Protein AF-A0A7W5IF30-F1 (afdb_mo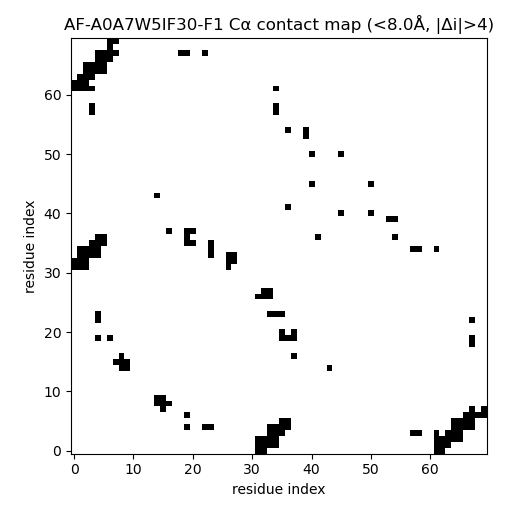nomer)

Structure (mmCIF, N/CA/C/O backbone):
data_AF-A0A7W5IF30-F1
#
_entry.id   AF-A0A7W5IF30-F1
#
loop_
_atom_site.group_PDB
_atom_site.id
_atom_site.type_symbol
_atom_site.label_atom_id
_atom_site.label_alt_id
_atom_site.label_comp_id
_atom_site.label_asym_id
_atom_site.label_entity_id
_atom_site.label_seq_id
_atom_site.pdbx_PDB_ins_code
_atom_site.Cartn_x
_atom_site.Cartn_y
_atom_site.Cartn_z
_atom_site.occupancy
_atom_site.B_iso_or_equiv
_atom_site.auth_seq_id
_atom_site.auth_comp_id
_atom_site.auth_asym_id
_atom_site.auth_atom_id
_atom_site.pdbx_PDB_model_num
ATOM 1 N N . MET A 1 1 ? -10.041 5.539 12.374 1.00 91.38 1 MET A N 1
ATOM 2 C CA . MET A 1 1 ? -8.663 5.006 12.378 1.00 91.38 1 MET A CA 1
ATOM 3 C C . MET A 1 1 ? -8.257 4.824 10.938 1.00 91.38 1 MET A C 1
ATOM 5 O O . MET A 1 1 ? -8.962 4.132 10.202 1.00 91.38 1 MET A O 1
ATOM 9 N N . LYS A 1 2 ? -7.189 5.505 10.544 1.00 97.38 2 LYS A N 1
ATOM 10 C CA . LYS A 1 2 ? -6.691 5.584 9.181 1.00 97.38 2 LYS A CA 1
ATOM 11 C C . LYS A 1 2 ? -5.516 4.633 9.011 1.00 97.38 2 LYS A C 1
ATOM 13 O O . LYS A 1 2 ? -4.548 4.715 9.759 1.00 97.38 2 LYS A O 1
ATOM 18 N N . LEU A 1 3 ? -5.609 3.716 8.058 1.00 97.88 3 LEU A N 1
ATOM 19 C CA . LEU A 1 3 ? -4.595 2.697 7.815 1.00 97.88 3 LEU A CA 1
ATOM 20 C C . LEU A 1 3 ? -4.040 2.824 6.400 1.00 97.88 3 LEU A C 1
ATOM 22 O O . LEU A 1 3 ? -4.779 3.055 5.442 1.00 97.88 3 LEU A O 1
ATOM 26 N N . TYR A 1 4 ? -2.736 2.618 6.277 1.00 97.88 4 TYR A N 1
ATOM 27 C CA . TYR A 1 4 ? -2.056 2.478 4.998 1.00 97.88 4 TYR A CA 1
ATOM 28 C C . TYR A 1 4 ? -1.943 0.996 4.629 1.00 97.88 4 TYR A C 1
ATOM 30 O O . TYR A 1 4 ? -1.471 0.202 5.445 1.00 97.88 4 TYR A O 1
ATOM 38 N N . ILE A 1 5 ? -2.350 0.604 3.419 1.00 97.00 5 ILE A N 1
ATOM 39 C CA . ILE A 1 5 ? -2.137 -0.770 2.938 1.00 97.00 5 ILE A CA 1
ATOM 40 C C . ILE A 1 5 ? -0.740 -0.891 2.339 1.00 97.00 5 ILE A C 1
ATOM 42 O O . ILE A 1 5 ? -0.391 -0.175 1.404 1.00 97.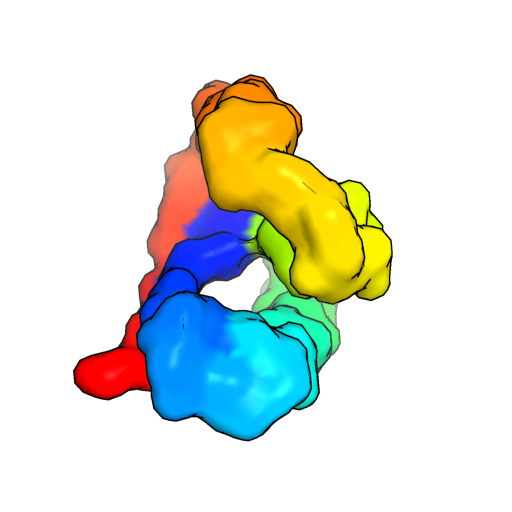00 5 ILE A O 1
ATOM 46 N N . ALA A 1 6 ? 0.039 -1.847 2.840 1.00 95.75 6 ALA A N 1
ATOM 47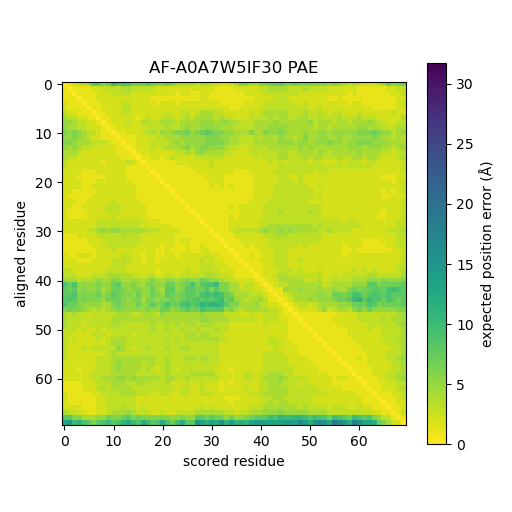 C CA . ALA A 1 6 ? 1.362 -2.180 2.328 1.00 95.75 6 ALA A CA 1
ATOM 48 C C . ALA A 1 6 ? 1.432 -3.654 1.909 1.00 95.75 6 ALA A C 1
ATOM 50 O O . ALA A 1 6 ? 0.807 -4.518 2.517 1.00 95.75 6 ALA A O 1
ATOM 51 N N . GLY A 1 7 ? 2.214 -3.951 0.876 1.00 94.12 7 GLY A N 1
ATOM 52 C CA . GLY A 1 7 ? 2.350 -5.299 0.330 1.00 94.12 7 GLY A CA 1
ATOM 53 C C . GLY A 1 7 ? 3.321 -5.342 -0.848 1.00 94.12 7 GLY A C 1
ATOM 54 O O . GLY A 1 7 ? 3.738 -4.287 -1.336 1.00 94.12 7 GLY A O 1
ATOM 55 N N . PRO A 1 8 ? 3.703 -6.538 -1.321 1.00 92.50 8 PRO A N 1
ATOM 56 C CA . PRO A 1 8 ? 4.569 -6.653 -2.483 1.00 92.50 8 PRO A CA 1
ATOM 57 C C . PRO A 1 8 ? 3.831 -6.240 -3.767 1.00 92.50 8 PRO A C 1
ATOM 59 O O . PRO A 1 8 ? 2.666 -6.587 -3.969 1.00 92.50 8 PRO A O 1
ATOM 62 N N . MET A 1 9 ? 4.533 -5.515 -4.641 1.00 89.88 9 MET A N 1
ATOM 63 C CA . MET A 1 9 ? 4.029 -5.061 -5.947 1.00 89.88 9 MET A CA 1
ATOM 64 C C . MET A 1 9 ? 4.965 -5.468 -7.092 1.00 89.88 9 MET A C 1
ATOM 66 O O . MET A 1 9 ? 4.540 -6.084 -8.068 1.00 89.88 9 MET A O 1
ATOM 70 N N . THR A 1 10 ? 6.258 -5.146 -6.985 1.00 85.94 10 THR A N 1
ATOM 71 C CA . THR A 1 10 ? 7.255 -5.455 -8.021 1.00 85.94 10 THR A CA 1
ATOM 72 C C . THR A 1 10 ? 7.365 -6.963 -8.247 1.00 85.94 10 THR A C 1
ATOM 74 O O . THR A 1 10 ? 7.545 -7.723 -7.300 1.00 85.94 10 THR A O 1
ATOM 77 N N . GLY A 1 11 ? 7.281 -7.395 -9.507 1.00 86.62 11 GLY A N 1
ATOM 78 C CA . GLY A 1 11 ? 7.336 -8.812 -9.889 1.00 86.62 11 GLY A CA 1
ATOM 79 C C . GLY A 1 11 ? 5.981 -9.529 -9.893 1.00 86.62 11 GLY A C 1
ATOM 80 O O . GLY A 1 11 ? 5.907 -10.660 -10.367 1.00 86.62 11 GLY A O 1
ATOM 81 N N . TYR A 1 12 ? 4.910 -8.873 -9.440 1.00 87.94 12 TYR A N 1
ATOM 82 C CA . TYR A 1 12 ? 3.545 -9.385 -9.527 1.00 87.94 12 TYR A CA 1
ATOM 83 C C . TYR A 1 12 ? 2.851 -8.893 -10.799 1.00 87.94 12 TYR A C 1
ATOM 85 O O . TYR A 1 12 ? 3.122 -7.797 -11.299 1.00 87.94 12 TYR A O 1
ATOM 93 N N . ALA A 1 13 ? 1.913 -9.695 -11.308 1.00 87.06 13 ALA A N 1
ATOM 94 C CA . ALA A 1 13 ? 1.038 -9.268 -12.392 1.00 87.06 13 ALA A CA 1
ATOM 95 C C . ALA A 1 13 ? 0.274 -8.003 -11.973 1.00 87.06 13 ALA A C 1
ATOM 97 O O . ALA A 1 13 ? -0.221 -7.916 -10.848 1.00 87.06 13 ALA A O 1
ATOM 98 N N . GLU A 1 14 ? 0.194 -7.023 -12.876 1.00 87.12 14 GLU A N 1
ATOM 99 C CA . GLU A 1 14 ? -0.528 -5.766 -12.642 1.00 87.12 14 GLU A CA 1
ATOM 100 C C . GLU A 1 14 ? -0.068 -5.008 -11.382 1.00 87.12 14 GLU A C 1
ATOM 102 O O . GLU A 1 14 ? -0.863 -4.304 -10.764 1.00 87.12 14 GLU A O 1
ATOM 107 N N . LEU A 1 15 ? 1.201 -5.176 -10.977 1.00 87.88 15 LEU A N 1
ATOM 108 C CA . LEU A 1 15 ? 1.759 -4.610 -9.741 1.00 87.88 15 LEU A CA 1
ATOM 109 C C . LEU A 1 15 ? 0.945 -4.972 -8.486 1.00 87.88 15 LEU A C 1
ATOM 111 O O . LEU A 1 15 ? 0.929 -4.227 -7.512 1.00 87.88 15 LEU A O 1
ATOM 115 N N . ASN A 1 16 ? 0.254 -6.116 -8.509 1.00 92.56 16 ASN A N 1
ATOM 116 C CA . ASN A 1 16 ? -0.627 -6.585 -7.440 1.00 92.56 16 ASN A CA 1
ATOM 117 C C . ASN A 1 16 ? -1.831 -5.662 -7.135 1.00 92.56 16 ASN A C 1
ATOM 119 O O . ASN A 1 16 ? -2.513 -5.854 -6.129 1.00 92.56 16 ASN A O 1
ATOM 123 N N . PHE A 1 17 ? -2.152 -4.693 -8.006 1.00 92.94 17 PHE A N 1
ATOM 124 C CA . PHE A 1 17 ? -3.260 -3.744 -7.803 1.00 92.94 17 PHE A CA 1
ATOM 125 C C . PHE A 1 17 ? -4.597 -4.412 -7.432 1.00 92.94 17 PHE A C 1
ATOM 127 O O . PHE A 1 17 ? -5.267 -3.908 -6.527 1.00 92.94 17 PHE A O 1
ATOM 134 N N . PRO A 1 18 ? -4.994 -5.561 -8.027 1.00 94.44 18 PRO A N 1
ATOM 135 C CA . PRO A 1 18 ? -6.235 -6.231 -7.641 1.00 94.44 18 PRO A CA 1
ATOM 136 C C . PRO A 1 18 ? -6.300 -6.611 -6.154 1.00 94.44 18 PRO A C 1
ATOM 138 O O . PRO A 1 18 ? -7.350 -6.441 -5.537 1.00 94.44 18 PRO A O 1
ATOM 141 N N . ALA A 1 19 ? -5.195 -7.076 -5.559 1.00 94.88 19 ALA A N 1
ATOM 142 C CA . ALA A 1 19 ? -5.158 -7.437 -4.141 1.00 94.88 19 ALA A CA 1
ATOM 143 C C . ALA A 1 19 ? -5.261 -6.199 -3.240 1.00 94.88 19 ALA A C 1
ATOM 145 O O . ALA A 1 19 ? -6.001 -6.207 -2.258 1.00 94.88 19 ALA A O 1
ATOM 146 N N . PHE A 1 20 ? -4.580 -5.112 -3.616 1.00 95.94 20 PHE A N 1
ATOM 147 C CA . PHE A 1 20 ? -4.664 -3.831 -2.916 1.00 95.94 20 PHE A CA 1
ATOM 148 C C . PHE A 1 20 ? -6.087 -3.266 -2.924 1.00 95.94 20 PHE A C 1
ATOM 150 O O . PHE A 1 20 ? -6.591 -2.868 -1.876 1.00 95.94 20 PHE A O 1
ATOM 157 N N . HIS A 1 21 ? -6.768 -3.270 -4.074 1.00 95.81 21 HIS A N 1
ATOM 158 C CA . HIS A 1 21 ? -8.151 -2.795 -4.158 1.00 95.81 21 HIS A CA 1
ATOM 159 C C . HIS A 1 21 ? -9.131 -3.690 -3.391 1.00 95.81 21 HIS A C 1
ATOM 161 O O . HIS A 1 21 ? -10.028 -3.170 -2.728 1.00 95.81 21 HIS A O 1
ATOM 167 N N . ALA A 1 22 ? -8.958 -5.015 -3.446 1.00 95.94 22 ALA A N 1
ATOM 168 C CA . ALA A 1 22 ? -9.809 -5.950 -2.714 1.00 95.94 22 ALA A CA 1
ATOM 169 C C . ALA A 1 22 ? -9.693 -5.757 -1.194 1.00 95.94 22 ALA A C 1
ATOM 171 O O . ALA A 1 22 ? -10.707 -5.660 -0.502 1.00 95.94 22 ALA A O 1
ATOM 172 N N . GLU A 1 23 ? -8.470 -5.635 -0.674 1.00 96.25 23 GLU A N 1
ATOM 173 C CA . GLU A 1 23 ? -8.259 -5.410 0.756 1.00 96.25 23 GLU A CA 1
ATOM 174 C C . GLU A 1 23 ? -8.698 -4.009 1.188 1.00 96.25 23 GLU A C 1
ATOM 176 O O . GLU A 1 23 ? -9.295 -3.852 2.254 1.00 96.25 23 GLU A O 1
ATOM 181 N N . ALA A 1 24 ? -8.485 -2.994 0.343 1.00 97.00 24 ALA A N 1
ATOM 182 C CA . ALA A 1 24 ? -8.989 -1.653 0.603 1.00 97.00 24 ALA A CA 1
ATOM 183 C C . ALA A 1 24 ? -10.514 -1.639 0.724 1.00 97.00 24 ALA A C 1
ATOM 185 O O . ALA A 1 24 ? -11.038 -1.039 1.660 1.00 97.00 24 ALA A O 1
ATOM 186 N N . ALA A 1 25 ? -11.225 -2.325 -0.175 1.00 97.12 25 ALA A N 1
ATOM 187 C CA . ALA A 1 25 ? -12.676 -2.463 -0.098 1.00 97.12 25 ALA A CA 1
ATOM 188 C C . ALA A 1 25 ? -13.105 -3.168 1.197 1.00 97.12 25 ALA A C 1
ATOM 190 O O . ALA A 1 25 ? -13.908 -2.621 1.951 1.00 97.12 25 ALA A O 1
ATOM 191 N N . ARG A 1 26 ? -12.494 -4.316 1.515 1.00 97.06 26 ARG A N 1
ATOM 192 C CA . ARG A 1 26 ? -12.801 -5.092 2.726 1.00 97.06 26 ARG A CA 1
ATOM 193 C C . ARG A 1 26 ? -12.598 -4.284 4.009 1.00 97.06 26 ARG A C 1
ATOM 195 O O . ARG A 1 26 ? -13.434 -4.315 4.906 1.00 97.06 26 ARG A O 1
ATOM 202 N N . LEU A 1 27 ? -11.485 -3.563 4.130 1.00 96.44 27 LEU A N 1
ATOM 203 C CA . LEU A 1 27 ? -11.195 -2.763 5.321 1.00 96.44 27 LEU A CA 1
ATOM 204 C C . LEU A 1 27 ? -12.084 -1.514 5.414 1.00 96.44 27 LEU A C 1
ATOM 206 O O . LEU A 1 27 ? -12.488 -1.137 6.515 1.00 96.44 27 LEU A O 1
ATOM 210 N N . ARG A 1 28 ? -12.446 -0.904 4.279 1.00 97.56 28 ARG A N 1
ATOM 211 C CA . ARG A 1 28 ? -13.434 0.187 4.240 1.00 97.56 28 ARG A CA 1
ATOM 212 C C . ARG A 1 28 ? -14.815 -0.291 4.693 1.00 97.56 28 ARG A C 1
ATOM 214 O O . ARG A 1 28 ? -15.462 0.406 5.467 1.00 97.56 28 ARG A O 1
ATOM 221 N N . GLU A 1 29 ? -15.237 -1.493 4.298 1.00 97.62 29 GLU A N 1
ATOM 222 C CA . GLU A 1 29 ? -16.484 -2.118 4.775 1.00 97.62 29 GLU A CA 1
ATOM 223 C C . GLU A 1 29 ? -16.485 -2.368 6.292 1.00 97.62 29 GLU A C 1
ATOM 225 O O . GLU A 1 29 ? -17.532 -2.304 6.932 1.00 97.62 29 GLU A O 1
ATOM 230 N N . LEU A 1 30 ? -15.310 -2.593 6.888 1.00 96.50 30 LEU A N 1
ATOM 231 C CA . LEU A 1 30 ? -15.135 -2.717 8.339 1.00 96.50 30 LEU A CA 1
ATOM 232 C C . LEU A 1 30 ? -15.084 -1.363 9.075 1.00 96.50 30 LEU A C 1
ATOM 234 O O . LEU A 1 30 ? -14.972 -1.344 10.300 1.00 96.50 30 LEU A O 1
ATOM 238 N N . GLY A 1 31 ? -15.181 -0.240 8.355 1.00 97.12 31 GLY A N 1
ATOM 239 C CA . GLY A 1 31 ? -15.216 1.111 8.920 1.00 97.12 31 GLY A CA 1
ATOM 240 C C . GLY A 1 31 ? -13.850 1.784 9.086 1.00 97.12 31 GLY A C 1
ATOM 241 O O . GLY A 1 31 ? -13.757 2.795 9.783 1.00 97.12 31 GLY A O 1
ATOM 242 N N . PHE A 1 32 ? -12.788 1.252 8.473 1.00 97.44 32 PHE A N 1
ATOM 243 C CA . PHE A 1 32 ? -11.478 1.906 8.456 1.00 97.44 32 PHE A CA 1
ATOM 244 C C . PHE A 1 32 ? -11.361 2.908 7.304 1.00 97.44 32 PHE A C 1
ATOM 246 O O . PHE A 1 32 ? -11.870 2.691 6.203 1.00 97.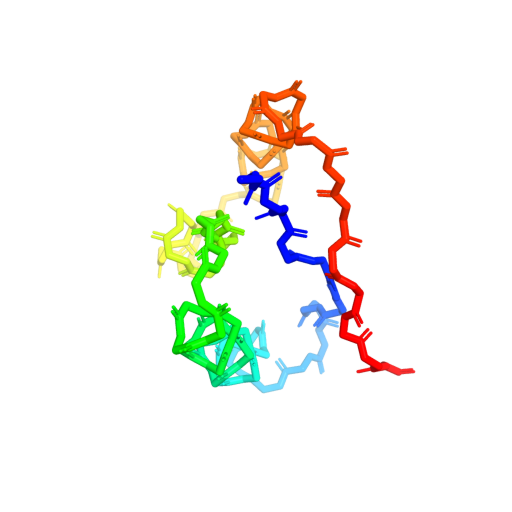44 32 PHE A O 1
ATOM 253 N N . GLU A 1 33 ? -10.620 3.988 7.534 1.00 97.44 33 GLU A N 1
ATOM 254 C CA . GLU A 1 33 ? -10.193 4.882 6.459 1.00 97.44 33 GLU A CA 1
ATOM 255 C C . GLU A 1 33 ? -8.923 4.313 5.835 1.00 97.44 33 GLU A C 1
ATOM 257 O O . GLU A 1 33 ? -7.931 4.114 6.533 1.00 97.44 33 GLU A O 1
ATOM 262 N N . ILE A 1 34 ? -8.945 4.029 4.534 1.00 97.75 34 ILE A N 1
ATOM 263 C CA . ILE A 1 34 ? -7.848 3.319 3.875 1.00 97.75 34 ILE A CA 1
ATOM 264 C C . ILE A 1 34 ? -7.149 4.182 2.843 1.00 97.75 34 ILE A C 1
ATOM 266 O O . ILE A 1 34 ? -7.766 4.613 1.865 1.00 97.75 34 ILE A O 1
ATOM 270 N N . VAL A 1 35 ? -5.841 4.329 3.046 1.00 97.38 35 VAL A N 1
ATOM 271 C CA . VAL A 1 35 ? -4.879 4.850 2.079 1.00 97.38 35 VAL A CA 1
ATOM 272 C C . VAL A 1 35 ? -4.277 3.677 1.311 1.00 97.38 35 VAL A C 1
ATOM 274 O O . VAL A 1 35 ? -3.712 2.756 1.904 1.00 97.38 35 VAL A O 1
ATOM 277 N N . ASN A 1 36 ? -4.416 3.706 -0.013 1.00 96.38 36 ASN A N 1
ATOM 278 C CA . ASN A 1 36 ? -4.004 2.621 -0.892 1.00 96.38 36 ASN A CA 1
ATOM 279 C C . ASN A 1 36 ? -3.000 3.126 -1.949 1.00 96.38 36 ASN A C 1
ATOM 281 O O . ASN A 1 36 ? -3.400 3.902 -2.819 1.00 96.38 36 ASN A O 1
ATOM 285 N N . PRO A 1 37 ? -1.737 2.662 -1.949 1.00 94.19 37 PRO A N 1
ATOM 286 C CA . PRO A 1 37 ? -0.743 3.063 -2.950 1.00 94.19 37 PRO A CA 1
ATOM 287 C C . PRO A 1 37 ? -1.144 2.748 -4.395 1.00 94.19 37 PRO A C 1
ATOM 289 O O . PRO A 1 37 ? -0.748 3.479 -5.297 1.00 94.19 37 PRO A O 1
ATOM 292 N N . ALA A 1 38 ? -1.969 1.723 -4.637 1.00 92.94 38 ALA A N 1
ATOM 293 C CA . ALA A 1 38 ? -2.477 1.423 -5.980 1.00 92.94 38 ALA A CA 1
ATOM 294 C C . ALA A 1 38 ? -3.470 2.486 -6.499 1.00 92.94 38 ALA A C 1
ATOM 296 O O . ALA A 1 38 ? -3.655 2.628 -7.703 1.00 92.94 38 ALA A O 1
ATOM 297 N N . GLU A 1 39 ? -4.110 3.244 -5.601 1.00 92.94 39 GLU A N 1
ATOM 298 C CA . GLU A 1 39 ? -4.993 4.366 -5.958 1.00 92.94 39 GLU A CA 1
ATOM 299 C C . GLU A 1 39 ? -4.205 5.673 -6.125 1.00 92.94 39 GLU A C 1
ATOM 301 O O . GLU A 1 39 ? -4.557 6.503 -6.960 1.00 92.94 39 GLU A O 1
ATOM 306 N N . ILE A 1 40 ? -3.128 5.841 -5.353 1.00 90.31 40 ILE A N 1
ATOM 307 C CA . ILE A 1 40 ? -2.245 7.015 -5.390 1.00 90.31 40 ILE 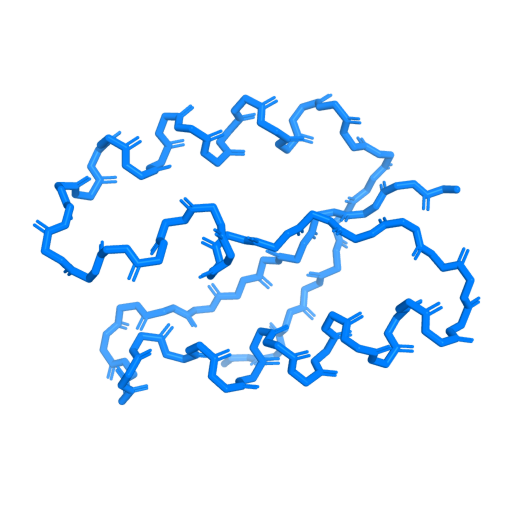A CA 1
ATOM 308 C C . ILE A 1 40 ? -1.369 6.985 -6.646 1.00 90.31 40 ILE A C 1
ATOM 310 O O . ILE A 1 40 ? -1.299 7.962 -7.389 1.00 90.31 40 ILE A O 1
ATOM 314 N N . ASN A 1 41 ? -0.743 5.839 -6.909 1.00 88.19 41 ASN A N 1
ATOM 315 C CA . ASN A 1 41 ? 0.168 5.616 -8.026 1.00 88.19 41 ASN A CA 1
ATOM 316 C C . ASN A 1 41 ? -0.516 4.786 -9.118 1.00 88.19 41 ASN A C 1
ATOM 318 O O . ASN A 1 41 ? -0.020 3.738 -9.531 1.00 88.19 41 ASN A O 1
ATOM 322 N N . ALA A 1 42 ? -1.679 5.248 -9.583 1.00 82.94 42 ALA A N 1
ATOM 323 C CA . ALA A 1 42 ? -2.449 4.549 -10.614 1.00 82.94 42 ALA A CA 1
ATOM 324 C C . ALA A 1 42 ? -1.711 4.474 -11.970 1.00 82.94 42 ALA A C 1
ATOM 326 O O . ALA A 1 42 ? -1.987 3.588 -12.784 1.00 82.94 42 ALA A O 1
ATOM 327 N N . ASP A 1 43 ? -0.765 5.388 -12.217 1.00 83.88 43 ASP A N 1
ATOM 328 C CA . ASP A 1 43 ? 0.112 5.345 -13.384 1.00 83.88 43 ASP A CA 1
ATOM 329 C C . ASP A 1 43 ? 1.243 4.330 -13.180 1.00 83.88 43 ASP A C 1
ATOM 331 O O . ASP A 1 43 ? 2.222 4.571 -12.474 1.00 83.88 43 ASP A O 1
ATOM 335 N N . LYS A 1 44 ? 1.129 3.193 -13.868 1.00 76.88 44 LYS A N 1
ATOM 336 C CA . LYS A 1 44 ? 2.123 2.112 -13.835 1.00 76.88 44 LYS A CA 1
ATOM 337 C C . LYS A 1 44 ? 3.464 2.484 -14.482 1.00 76.88 44 LYS A C 1
ATOM 339 O O . LYS A 1 44 ? 4.420 1.726 -14.344 1.00 76.88 44 LYS A O 1
ATOM 344 N N . SER A 1 45 ? 3.528 3.589 -15.226 1.00 82.12 45 SER A N 1
ATOM 345 C CA . SER A 1 45 ? 4.758 4.092 -15.850 1.00 82.12 45 SER A CA 1
ATOM 346 C C . SER A 1 45 ? 5.530 5.073 -14.965 1.00 82.12 45 SER A C 1
ATOM 348 O O . SER A 1 45 ? 6.655 5.443 -15.309 1.00 82.12 45 SER A O 1
ATOM 350 N N . ALA A 1 46 ? 4.956 5.470 -13.825 1.00 84.19 46 ALA A N 1
ATOM 351 C CA . ALA A 1 46 ? 5.593 6.386 -12.896 1.00 84.19 46 ALA A CA 1
ATOM 352 C C . ALA A 1 46 ? 6.910 5.818 -12.342 1.00 84.19 46 ALA A C 1
ATOM 354 O O . ALA A 1 46 ? 7.047 4.625 -12.054 1.00 84.19 46 ALA A O 1
ATOM 355 N N . GLU A 1 47 ? 7.901 6.697 -12.181 1.00 88.88 47 GLU A N 1
ATOM 356 C CA . GLU A 1 47 ? 9.197 6.309 -11.636 1.00 88.88 47 GLU A CA 1
ATOM 357 C C . GLU A 1 47 ? 9.062 5.835 -10.187 1.00 88.88 47 GLU A C 1
ATOM 359 O O . GLU A 1 47 ? 8.452 6.498 -9.347 1.00 88.88 47 GLU A O 1
ATOM 364 N N . TRP A 1 48 ? 9.724 4.724 -9.866 1.00 88.38 48 TRP A N 1
ATOM 365 C CA . TRP A 1 48 ? 9.638 4.090 -8.550 1.00 88.38 48 TRP A CA 1
ATOM 366 C C . TRP A 1 48 ? 9.915 5.057 -7.386 1.00 88.38 48 TRP A C 1
ATOM 368 O O . TRP A 1 48 ? 9.173 5.082 -6.406 1.00 88.38 48 TRP A O 1
ATOM 378 N N . LEU A 1 49 ? 10.947 5.903 -7.501 1.00 92.56 49 LEU A N 1
ATOM 379 C CA . LEU A 1 49 ? 11.292 6.886 -6.464 1.00 92.56 49 LEU A CA 1
ATOM 380 C C . LEU A 1 49 ? 10.219 7.969 -6.282 1.00 92.56 49 LEU A C 1
ATOM 382 O O . LEU A 1 49 ? 10.059 8.481 -5.172 1.00 92.56 49 LEU A O 1
ATOM 386 N N . ALA A 1 50 ? 9.502 8.330 -7.348 1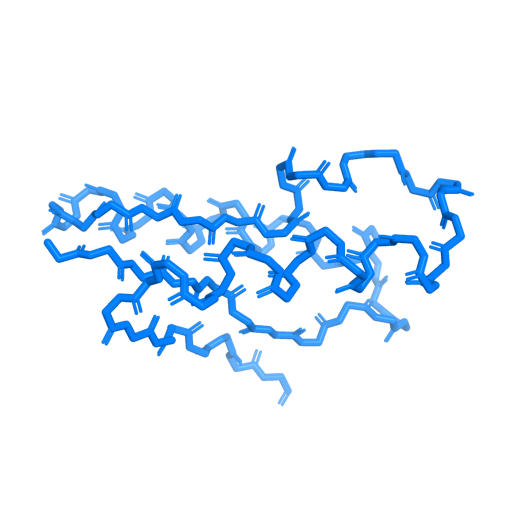.00 91.38 50 ALA A N 1
ATOM 387 C CA . ALA A 1 50 ? 8.406 9.287 -7.278 1.00 91.38 50 ALA A CA 1
ATOM 388 C C . ALA A 1 50 ? 7.204 8.672 -6.548 1.00 91.38 50 ALA A C 1
ATOM 390 O O . ALA A 1 50 ? 6.700 9.293 -5.612 1.00 91.38 50 ALA A O 1
ATOM 391 N N . CYS A 1 51 ? 6.841 7.429 -6.888 1.00 90.62 51 CYS A N 1
ATOM 392 C CA . CYS A 1 51 ? 5.791 6.676 -6.196 1.00 90.62 51 CYS A CA 1
ATOM 393 C C . CYS A 1 51 ? 6.091 6.548 -4.697 1.00 90.62 51 CYS A C 1
ATOM 395 O O . CYS A 1 51 ? 5.278 6.925 -3.859 1.00 90.62 51 CYS A O 1
ATOM 397 N N . MET A 1 52 ? 7.312 6.126 -4.344 1.00 92.06 52 MET A N 1
ATOM 398 C CA . MET A 1 52 ? 7.718 5.976 -2.940 1.00 92.06 52 MET A CA 1
ATOM 399 C C . MET A 1 52 ? 7.686 7.292 -2.164 1.00 92.06 52 MET A C 1
ATOM 401 O O . MET A 1 52 ? 7.331 7.307 -0.987 1.00 92.06 52 MET A O 1
ATOM 405 N N . ARG A 1 53 ? 8.051 8.413 -2.796 1.00 93.88 53 ARG A N 1
ATOM 406 C CA . ARG A 1 53 ? 7.986 9.727 -2.146 1.00 93.88 53 ARG A CA 1
ATOM 407 C C . ARG A 1 53 ? 6.551 10.106 -1.793 1.00 93.88 53 ARG A C 1
ATOM 409 O O . ARG A 1 53 ? 6.348 10.714 -0.745 1.00 93.88 53 ARG A O 1
ATOM 416 N N . GLU A 1 54 ? 5.594 9.806 -2.662 1.00 92.62 54 GLU A N 1
ATOM 417 C CA . GLU A 1 54 ? 4.189 10.123 -2.415 1.00 92.62 54 GLU A CA 1
ATOM 418 C C . GLU A 1 54 ? 3.571 9.171 -1.388 1.00 92.62 54 GLU A C 1
ATOM 420 O O . GLU A 1 54 ? 2.932 9.620 -0.437 1.00 92.62 54 GLU A O 1
ATOM 425 N N . ASP A 1 55 ? 3.886 7.882 -1.489 1.00 92.69 55 ASP A N 1
ATOM 426 C CA . ASP A 1 55 ? 3.442 6.858 -0.544 1.00 92.69 55 ASP A CA 1
ATOM 427 C C . ASP A 1 55 ? 3.912 7.143 0.884 1.00 92.69 55 ASP A C 1
ATOM 429 O O . ASP A 1 55 ? 3.114 7.102 1.820 1.00 92.69 55 ASP A O 1
ATOM 433 N N . ILE A 1 56 ? 5.190 7.503 1.069 1.00 94.38 56 ILE A N 1
ATOM 434 C CA . ILE A 1 56 ? 5.738 7.819 2.397 1.00 94.38 56 ILE A CA 1
ATOM 435 C C . ILE A 1 56 ? 5.020 9.021 3.017 1.00 94.38 56 ILE A C 1
ATOM 437 O O . ILE A 1 56 ? 4.742 8.998 4.215 1.00 94.38 56 ILE A O 1
ATOM 441 N N . LYS A 1 57 ? 4.694 10.059 2.235 1.00 95.12 57 LYS A N 1
ATOM 442 C CA . LYS A 1 57 ? 3.956 11.221 2.758 1.00 95.12 57 LYS A CA 1
ATOM 443 C C . LYS A 1 57 ? 2.576 10.827 3.273 1.00 95.12 57 LYS A C 1
ATOM 445 O O . LYS A 1 57 ? 2.171 11.316 4.316 1.00 95.12 57 LYS A O 1
ATOM 450 N N . GLN A 1 58 ? 1.861 9.952 2.571 1.00 93.56 58 GLN A N 1
ATOM 451 C CA . GLN A 1 58 ? 0.531 9.544 3.026 1.00 93.56 58 GLN A CA 1
ATOM 452 C C . GLN A 1 58 ? 0.591 8.536 4.176 1.00 93.56 58 GLN A C 1
ATOM 454 O O . GLN A 1 58 ? -0.262 8.561 5.063 1.00 93.56 58 GLN A O 1
ATOM 459 N N . LEU A 1 59 ? 1.612 7.676 4.186 1.00 94.94 59 LEU A N 1
ATOM 460 C CA . LEU A 1 59 ? 1.864 6.718 5.257 1.00 94.94 59 LEU A CA 1
ATOM 461 C C . LEU A 1 59 ? 2.068 7.416 6.608 1.00 94.94 59 LEU A C 1
ATOM 463 O O . LEU A 1 59 ? 1.521 6.954 7.605 1.00 94.94 59 LEU A O 1
ATOM 467 N N . VAL A 1 60 ? 2.828 8.517 6.656 1.00 95.88 60 VAL A N 1
ATOM 468 C CA . VAL A 1 60 ? 3.099 9.220 7.928 1.00 95.88 60 VAL A CA 1
ATOM 469 C C . VAL A 1 60 ? 1.865 9.897 8.530 1.00 95.88 60 VAL A C 1
ATOM 471 O O . VAL A 1 60 ? 1.858 10.169 9.726 1.00 95.88 60 VAL A O 1
ATOM 474 N N . ASP A 1 61 ? 0.817 10.110 7.733 1.00 95.56 61 ASP A N 1
ATOM 475 C CA . ASP A 1 61 ? -0.473 10.644 8.182 1.00 95.56 61 ASP A CA 1
ATOM 476 C C . ASP A 1 61 ? -1.464 9.539 8.606 1.00 95.56 61 ASP A C 1
ATOM 478 O O . ASP A 1 61 ? -2.648 9.821 8.813 1.00 95.56 61 ASP A O 1
ATOM 482 N N . CYS A 1 62 ? -1.034 8.274 8.660 1.00 97.00 62 CYS A N 1
ATOM 483 C CA . CYS A 1 62 ? -1.866 7.136 9.057 1.00 97.00 62 CYS A CA 1
ATOM 484 C C . CYS A 1 62 ? -1.586 6.694 10.500 1.00 97.00 62 CYS A C 1
ATOM 486 O O . CYS A 1 62 ? -0.468 6.784 10.999 1.00 97.00 62 CYS A O 1
ATOM 488 N N . ASP A 1 63 ? -2.606 6.128 11.145 1.00 97.31 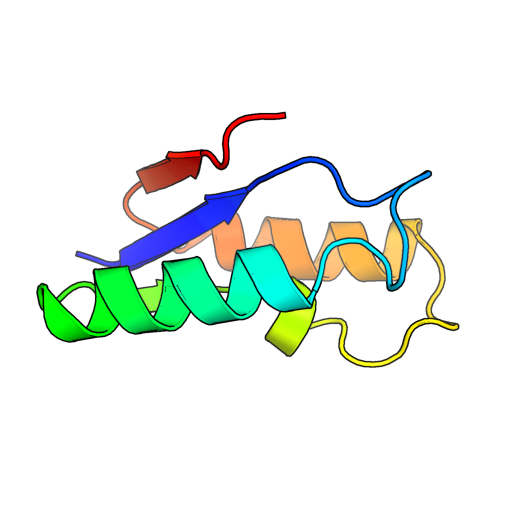63 ASP A N 1
ATOM 489 C CA . ASP A 1 63 ? -2.532 5.584 12.505 1.00 97.31 63 ASP A CA 1
ATOM 490 C C . ASP A 1 63 ? -1.839 4.208 12.550 1.00 97.31 63 ASP A C 1
ATOM 492 O O . ASP A 1 63 ? -1.410 3.750 13.609 1.00 97.31 63 ASP A O 1
ATOM 496 N N . GLY A 1 64 ? -1.753 3.514 11.410 1.00 96.56 64 GLY A N 1
ATOM 497 C CA . GLY A 1 64 ? -1.152 2.186 11.321 1.00 96.56 64 GLY A CA 1
ATOM 498 C C . GLY A 1 64 ? -1.047 1.642 9.897 1.00 96.56 64 GLY A C 1
ATOM 499 O O . GLY A 1 64 ? -1.441 2.289 8.925 1.00 96.56 64 GLY A O 1
ATOM 500 N N . VAL A 1 65 ? -0.516 0.421 9.787 1.00 96.75 65 VAL A N 1
ATOM 501 C CA . VAL A 1 65 ? -0.290 -0.273 8.512 1.00 96.75 65 VAL A CA 1
ATOM 502 C C . VAL A 1 65 ? -1.058 -1.590 8.485 1.00 96.75 65 VAL A C 1
ATOM 504 O O . VAL A 1 65 ? -0.926 -2.410 9.393 1.00 96.75 65 VAL A O 1
A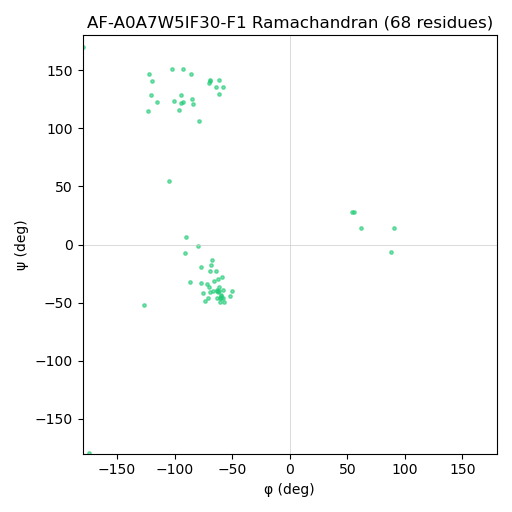TOM 507 N N . ALA A 1 66 ? -1.827 -1.804 7.421 1.00 96.31 66 ALA A N 1
ATOM 508 C CA . ALA A 1 66 ? -2.420 -3.090 7.082 1.00 96.31 66 ALA A CA 1
ATOM 509 C C . ALA A 1 66 ? -1.513 -3.800 6.066 1.00 96.31 66 ALA A C 1
ATOM 511 O O . ALA A 1 66 ? -1.301 -3.305 4.960 1.00 96.31 66 ALA A O 1
ATOM 512 N N . LEU A 1 67 ? -0.946 -4.942 6.452 1.00 96.00 67 LEU A N 1
ATOM 513 C CA . LEU A 1 67 ? -0.020 -5.696 5.609 1.00 96.00 67 LEU A CA 1
ATOM 514 C C . LEU A 1 67 ? -0.760 -6.779 4.822 1.00 96.00 67 LEU A C 1
ATOM 516 O O . LEU A 1 67 ? -1.373 -7.671 5.411 1.00 96.00 67 LEU A O 1
ATOM 520 N N . LEU A 1 68 ? -0.654 -6.725 3.496 1.00 92.56 68 LEU A N 1
ATOM 521 C CA . LEU A 1 68 ? -1.005 -7.839 2.627 1.00 92.56 68 LEU A CA 1
ATOM 522 C C . LEU A 1 68 ? 0.005 -8.968 2.815 1.00 92.56 68 LEU A C 1
ATOM 524 O O . LEU A 1 68 ? 1.210 -8.738 2.941 1.00 92.56 68 LEU A O 1
ATOM 528 N N . THR A 1 69 ? -0.494 -10.199 2.805 1.00 84.38 69 THR A N 1
ATO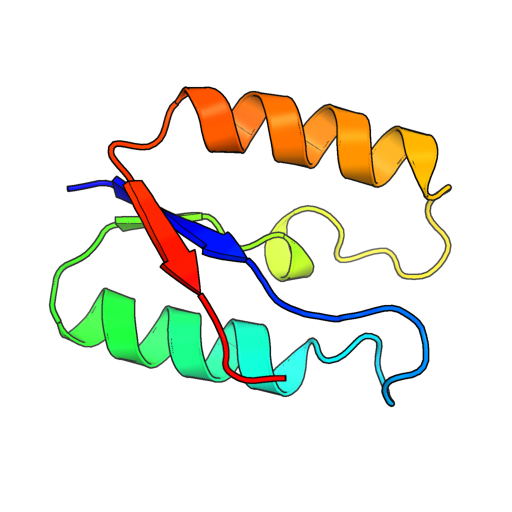M 529 C CA . THR A 1 69 ? 0.362 -11.385 2.732 1.00 84.38 69 THR A CA 1
ATOM 530 C C . THR A 1 69 ? 1.002 -11.469 1.348 1.00 84.38 69 THR A C 1
ATOM 532 O O . THR A 1 69 ? 0.378 -11.120 0.344 1.00 84.38 69 THR A O 1
ATOM 535 N N . GLY A 1 70 ? 2.266 -11.891 1.314 1.00 65.12 70 GLY A N 1
ATOM 536 C CA . GLY A 1 70 ? 3.129 -11.881 0.137 1.00 65.12 70 GLY A CA 1
ATOM 537 C C . GLY A 1 70 ? 4.124 -13.021 0.148 1.00 65.12 70 GLY A C 1
ATOM 538 O O . GLY A 1 70 ? 4.500 -13.442 1.265 1.00 65.12 70 GLY A O 1
#

Solvent-accessible surface area (backbone atoms only — not comparable to full-atom values): 4140 Å² total; per-residue (Å²): 105,36,30,26,54,44,63,77,27,88,94,42,75,80,51,32,36,70,60,54,54,52,50,45,51,54,42,40,75,73,67,37,45,68,48,48,55,60,73,74,49,63,59,85,82,60,54,68,72,59,48,50,56,54,47,54,60,56,45,73,77,33,79,44,74,45,74,54,89,120

Nearest PDB structures (foldseek):
  8rh3-assembly1_A  TM=7.416E-01  e=1.361E-01  Chroococcidiopsis thermalis PCC 7203
  8qc0-assembly1_A  TM=7.392E-01  e=2.865E-01  Chroococcidiopsis thermalis PCC 7203
  8pqq-assembly1_D  TM=7.492E-01  e=2.678E-01  Chroococcidiopsis thermalis PCC 7203
  8pqs-assembly1_A  TM=7.427E-01  e=4.300E-01  Chroococcidiopsis thermalis PCC 7203
  8pqp-assembly1_B  TM=7.331E-01  e=3.756E-01  Chroococcidiopsis thermalis PCC 7203

pLDDT: mean 92.59, std 5.67, range [65.12, 97.88]

Sequence (70 aa):
MKLYIAGPMTGYAELNFPAFHAEAARLRELGFEIVNPAEINADKSAEWLACMREDIKQLVDCDGVALLTG

Foldseek 3Di:
DEEEEDEQQPPDVVSCLVVQVVVCVVVVVVVYHYDTLCVVPVPPPDDPVVSVVVSVVVRVVGPYYDYDDD

Radius of gyration: 11.52 Å; Cα contacts (8 Å, |Δi|>4): 87; chains: 1; bounding box: 28×23×28 Å

Secondary structure (DSSP, 8-state):
-EEEEE---TTSGGGGHHHHHHHHHHHHHTT-EEE-HHHHT--TTS-HHHHHHHHHHHHTTSSEEEEPP-

Mean predicted aligned error: 2.92 Å